Protein AF-A0A377DY31-F1 (afdb_monomer)

Solvent-accessible surface area (backbone atoms only — not comparable to full-atom values): 6312 Å² total; per-residue (Å²): 134,78,94,62,78,81,47,60,71,58,88,95,45,66,37,76,78,45,76,45,79,37,72,60,28,43,70,58,56,72,68,63,49,66,66,56,56,46,41,58,73,51,16,67,75,66,9,35,48,76,47,74,39,62,95,51,78,66,53,40,50,52,100,90,48,60,54,47,81,57,55,91,75,85,86,80,85,89,73,95,76,83,52,74,69,50,52,30,58,75,68,67,58,72,84,80,126

Nearest PDB structures (foldseek):
  7es4-assembly1_A  TM=8.453E-01  e=7.503E-12  Escherichia coli
  6et9-assembly1_D  TM=2.985E-01  e=6.634E+00  Methanothermococcus thermolithotrophicus
  6g1b-assembly1_J-2  TM=3.021E-01  e=8.086E+00  Corynebacterium glutamicum

Mean predicted aligned error: 6.51 Å

Radius of gyration: 15.41 Å; Cα contacts (8 Å, |Δi|>4): 95; chains: 1; bounding box: 33×50×35 Å

Foldseek 3Di:
DPPDDWFDDDPPDTAAPEEAEAEQCLVVVQVVDPVVVCCLACVSRRNYYYDYDHLALCSCDDPVDNNLVSDPDDDDDDHPDDDPVSVCSNPVDDPDD

Secondary structure (DSSP, 8-state):
--SS-SPPEETTEE---EEEEESSHHHHHHTT-HHHHHHHHHGGGGTEEEEE--S-GGGGB-SS-BGGGG---------SS--HHHHHHHHT-----

Structure (mmCIF, N/CA/C/O backbone):
data_AF-A0A377DY31-F1
#
_entry.id   AF-A0A377DY31-F1
#
loop_
_atom_site.group_PDB
_atom_site.id
_atom_site.type_symbol
_atom_site.label_atom_id
_atom_site.label_alt_id
_atom_site.label_comp_id
_atom_site.label_asym_id
_atom_site.label_entity_id
_atom_site.label_seq_id
_atom_site.pdbx_PDB_ins_code
_atom_site.Cartn_x
_atom_site.Cartn_y
_atom_site.Cartn_z
_atom_site.occupancy
_atom_site.B_iso_or_equiv
_atom_site.auth_seq_id
_atom_site.auth_comp_id
_atom_site.auth_asym_id
_atom_site.auth_atom_id
_atom_site.pdbx_PDB_model_num
ATOM 1 N N . MET A 1 1 ? 12.326 -24.085 -5.599 1.00 42.84 1 MET A N 1
ATOM 2 C CA . MET A 1 1 ? 12.530 -24.109 -7.066 1.00 42.84 1 MET A CA 1
ATOM 3 C C . MET A 1 1 ? 11.708 -22.987 -7.699 1.00 42.84 1 MET A C 1
ATOM 5 O O . MET A 1 1 ? 10.488 -23.098 -7.767 1.00 42.84 1 MET A O 1
ATOM 9 N N . GLN A 1 2 ? 12.330 -21.869 -8.082 1.00 49.88 2 GLN A N 1
ATOM 10 C CA . GLN A 1 2 ? 11.636 -20.796 -8.805 1.00 49.88 2 GLN A CA 1
ATOM 11 C C . GLN A 1 2 ? 11.494 -21.255 -10.267 1.00 49.88 2 GLN A C 1
ATOM 13 O O . GLN A 1 2 ? 12.481 -21.333 -10.986 1.00 49.88 2 GLN A O 1
ATOM 18 N N . LYS A 1 3 ? 10.286 -21.651 -10.699 1.00 57.81 3 LYS A N 1
ATOM 19 C CA . LYS A 1 3 ? 10.047 -22.176 -12.065 1.00 57.81 3 LYS A CA 1
ATOM 20 C C . LYS A 1 3 ? 10.166 -21.109 -13.176 1.00 57.81 3 LYS A C 1
ATOM 22 O O . LYS A 1 3 ? 10.132 -21.450 -14.350 1.00 57.81 3 LYS A O 1
ATOM 27 N N . ARG A 1 4 ? 10.291 -19.828 -12.817 1.00 61.59 4 ARG A N 1
ATOM 28 C CA . ARG A 1 4 ? 10.534 -18.681 -13.708 1.00 61.59 4 ARG A CA 1
ATOM 29 C C . ARG A 1 4 ? 11.733 -17.901 -13.162 1.00 61.59 4 ARG A C 1
ATOM 31 O O . ARG A 1 4 ? 11.832 -17.750 -11.946 1.00 61.59 4 ARG A O 1
ATOM 38 N N . GLY A 1 5 ? 12.624 -17.444 -14.044 1.00 72.31 5 GLY A N 1
ATOM 39 C CA . GLY A 1 5 ? 13.784 -16.621 -13.681 1.00 72.31 5 GLY A CA 1
ATOM 40 C C . GLY A 1 5 ? 13.397 -15.271 -13.064 1.00 72.31 5 GLY A C 1
ATOM 41 O O . GLY A 1 5 ? 12.213 -14.939 -12.968 1.00 72.31 5 GLY A O 1
ATOM 42 N N . LYS A 1 6 ? 14.400 -14.489 -12.638 1.00 82.19 6 LYS A N 1
ATOM 43 C CA . LYS A 1 6 ? 14.185 -13.132 -12.107 1.00 82.19 6 LYS A CA 1
ATOM 44 C C . LYS A 1 6 ? 13.395 -12.270 -13.115 1.00 82.19 6 LYS A C 1
ATOM 46 O O . LYS A 1 6 ? 13.549 -12.471 -14.321 1.00 82.19 6 LYS A O 1
ATOM 51 N N . PRO A 1 7 ? 12.573 -11.313 -12.648 1.00 90.00 7 PRO A N 1
ATOM 52 C CA . PRO A 1 7 ? 11.830 -10.424 -13.538 1.00 90.00 7 PRO A CA 1
ATOM 53 C C . PRO A 1 7 ? 12.759 -9.676 -14.492 1.00 90.00 7 PRO A C 1
ATOM 55 O O . PRO A 1 7 ? 13.835 -9.230 -14.089 1.00 90.00 7 PRO A O 1
ATOM 58 N N . THR A 1 8 ? 12.333 -9.494 -15.741 1.00 93.69 8 THR A N 1
ATOM 59 C CA . THR A 1 8 ? 13.089 -8.689 -16.706 1.00 93.69 8 THR A CA 1
ATOM 60 C C . THR A 1 8 ? 13.159 -7.225 -16.256 1.00 93.69 8 THR A C 1
ATOM 62 O O . THR A 1 8 ? 12.168 -6.668 -15.781 1.00 93.69 8 THR A O 1
ATOM 65 N N . VAL A 1 9 ? 14.316 -6.585 -16.429 1.00 92.88 9 VAL A N 1
ATOM 66 C CA . VAL A 1 9 ? 14.531 -5.157 -16.145 1.00 92.88 9 VAL A CA 1
ATOM 67 C C . VAL A 1 9 ? 14.840 -4.434 -17.458 1.00 92.88 9 VAL A C 1
ATOM 69 O O . VAL A 1 9 ? 15.642 -4.923 -18.252 1.00 92.88 9 VAL A O 1
ATOM 72 N N . ARG A 1 10 ? 14.186 -3.294 -17.705 1.00 94.81 10 ARG A N 1
ATOM 73 C CA . ARG A 1 10 ? 14.422 -2.413 -18.861 1.00 94.81 10 ARG A CA 1
ATOM 74 C C . ARG A 1 10 ? 14.536 -0.970 -18.373 1.00 94.81 10 ARG A C 1
ATOM 76 O O . ARG A 1 10 ? 13.518 -0.344 -18.086 1.00 94.81 10 ARG A O 1
ATOM 83 N N . GLY A 1 11 ? 15.763 -0.457 -18.273 1.00 93.25 11 GLY A N 1
ATOM 84 C CA . GLY A 1 11 ? 16.018 0.833 -17.623 1.00 93.25 11 GLY A CA 1
ATOM 85 C C . GLY A 1 11 ? 15.490 0.821 -16.186 1.00 93.25 11 GLY A C 1
ATOM 86 O O . GLY A 1 11 ? 15.759 -0.120 -15.439 1.00 93.25 11 GLY A O 1
ATOM 87 N N . ASP A 1 12 ? 14.665 1.808 -15.840 1.00 89.00 12 ASP A N 1
ATOM 88 C CA . ASP A 1 12 ? 14.054 1.930 -14.508 1.00 89.00 12 ASP A CA 1
ATOM 89 C C . ASP A 1 12 ? 12.831 1.022 -14.295 1.00 89.00 12 ASP A C 1
ATOM 91 O O . ASP A 1 12 ? 12.343 0.843 -13.169 1.00 89.00 12 ASP A O 1
ATOM 95 N N . TYR A 1 13 ? 12.339 0.403 -15.371 1.00 90.38 13 TYR A N 1
ATOM 96 C CA . TYR A 1 13 ? 11.163 -0.453 -15.341 1.00 90.38 13 TYR A CA 1
ATOM 97 C C . TYR A 1 13 ? 11.535 -1.892 -15.006 1.00 90.38 13 TYR A C 1
ATOM 99 O O . TYR A 1 13 ? 12.468 -2.479 -15.560 1.00 90.38 13 TYR A O 1
ATOM 107 N N . ARG A 1 14 ? 10.742 -2.500 -14.126 1.00 91.88 14 ARG A N 1
ATOM 108 C CA . ARG A 1 14 ? 10.852 -3.914 -13.775 1.00 91.88 14 ARG A CA 1
ATOM 109 C C . ARG A 1 14 ? 9.565 -4.634 -14.129 1.00 91.88 14 ARG A C 1
ATOM 111 O O . ARG A 1 14 ? 8.476 -4.128 -13.876 1.00 91.88 14 ARG A O 1
ATOM 118 N N . GLN A 1 15 ? 9.704 -5.819 -14.708 1.00 94.75 15 GLN A N 1
ATOM 119 C CA . GLN A 1 15 ? 8.576 -6.641 -15.106 1.00 94.75 15 GLN A CA 1
ATOM 120 C C . GLN A 1 15 ? 7.744 -7.050 -13.889 1.00 94.75 15 GLN A C 1
ATOM 122 O O . GLN A 1 15 ? 8.254 -7.596 -12.910 1.00 94.75 15 GLN A O 1
ATOM 127 N N . LEU A 1 16 ? 6.438 -6.856 -14.009 1.00 93.31 16 LEU A N 1
ATOM 128 C CA . LEU A 1 16 ? 5.457 -7.405 -13.094 1.00 93.31 16 LEU A CA 1
ATOM 129 C C . LEU A 1 16 ? 5.104 -8.829 -13.538 1.00 93.31 16 LEU A C 1
ATOM 131 O O . LEU A 1 16 ? 4.676 -9.051 -14.668 1.00 93.31 16 LEU A O 1
ATOM 135 N N . THR A 1 17 ? 5.320 -9.805 -12.664 1.00 93.88 17 THR A N 1
ATOM 136 C CA . THR A 1 17 ? 5.076 -11.232 -12.938 1.00 93.88 17 THR A CA 1
ATOM 137 C C . THR A 1 17 ? 3.906 -11.790 -12.138 1.00 93.88 17 THR A C 1
ATOM 139 O O . THR A 1 17 ? 3.323 -12.805 -12.529 1.00 93.88 17 THR A O 1
ATOM 142 N N . LYS A 1 18 ? 3.582 -11.147 -11.011 1.00 94.06 18 LYS A N 1
ATOM 143 C CA . LYS A 1 18 ? 2.494 -11.500 -10.101 1.00 94.06 18 LYS A CA 1
ATOM 144 C C . LYS A 1 18 ? 1.906 -10.230 -9.494 1.00 94.06 18 LYS A C 1
ATOM 146 O O . LYS A 1 18 ? 2.626 -9.266 -9.244 1.00 94.06 18 LYS A O 1
ATOM 151 N N . MET A 1 19 ? 0.610 -10.275 -9.227 1.00 95.00 19 MET A N 1
ATOM 152 C CA . MET A 1 19 ? -0.147 -9.214 -8.575 1.00 95.00 19 MET A CA 1
ATOM 153 C C . MET A 1 19 ? -0.966 -9.819 -7.446 1.00 95.00 19 MET A C 1
ATOM 155 O O . MET A 1 19 ? -1.586 -10.866 -7.630 1.00 95.00 19 MET A O 1
ATOM 159 N N . ILE A 1 20 ? -0.939 -9.166 -6.292 1.00 94.50 20 ILE A N 1
ATOM 160 C CA . ILE A 1 20 ? -1.775 -9.488 -5.140 1.00 94.50 20 ILE A CA 1
ATOM 161 C C . ILE A 1 20 ? -2.791 -8.363 -5.013 1.00 94.50 20 ILE A C 1
ATOM 163 O O . ILE A 1 20 ? -2.408 -7.203 -4.906 1.00 94.50 20 ILE A O 1
ATOM 167 N N . LEU A 1 21 ? -4.073 -8.702 -5.069 1.00 95.31 21 LEU A N 1
ATOM 168 C CA . LEU A 1 21 ? -5.158 -7.753 -4.872 1.00 95.31 21 LEU A CA 1
ATOM 169 C C . LEU A 1 21 ? -5.854 -8.153 -3.580 1.00 95.31 21 LEU A C 1
ATOM 171 O O . LEU A 1 21 ? -6.298 -9.294 -3.455 1.00 95.31 21 LEU A O 1
ATOM 175 N N . VAL A 1 22 ? -5.891 -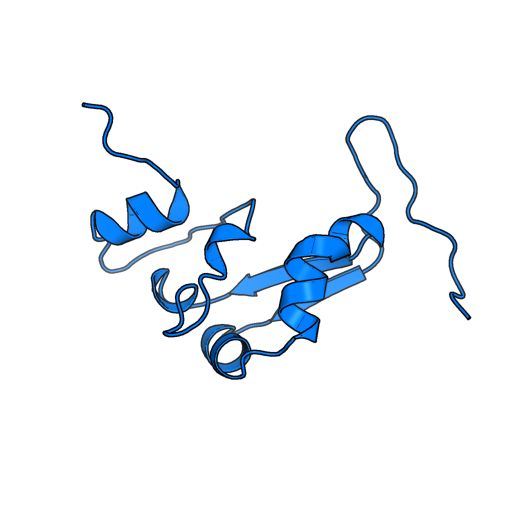7.235 -2.625 1.00 94.06 22 VAL A N 1
ATOM 176 C CA . VAL A 1 22 ? -6.581 -7.434 -1.354 1.00 94.06 22 VAL A CA 1
ATOM 177 C C . VAL A 1 22 ? -7.645 -6.363 -1.250 1.00 94.06 22 VAL A C 1
ATOM 179 O O . VAL A 1 22 ? -7.312 -5.178 -1.174 1.00 94.06 22 VAL A O 1
ATOM 182 N N . ASP A 1 23 ? -8.898 -6.803 -1.270 1.00 93.62 23 ASP A N 1
ATOM 183 C CA . ASP A 1 23 ? -10.021 -5.945 -0.927 1.00 93.62 23 ASP A CA 1
ATOM 184 C C . ASP A 1 23 ? -10.255 -5.930 0.578 1.00 93.62 23 ASP A C 1
ATOM 186 O O . ASP A 1 23 ? -9.867 -6.877 1.264 1.00 93.62 23 ASP A O 1
ATOM 190 N N . GLU A 1 24 ? -10.817 -4.832 1.083 1.00 91.25 24 GLU A N 1
ATOM 191 C CA . GLU A 1 24 ? -10.960 -4.574 2.523 1.00 91.25 24 GLU A CA 1
ATOM 192 C C . GLU A 1 24 ? -9.664 -4.891 3.290 1.00 91.25 24 GLU A C 1
ATOM 194 O O . GLU A 1 24 ? -9.608 -5.643 4.271 1.00 91.25 24 GLU A O 1
ATOM 199 N N . ALA A 1 25 ? -8.561 -4.337 2.782 1.00 93.25 25 ALA A N 1
ATOM 200 C CA . ALA A 1 25 ? -7.225 -4.643 3.261 1.00 93.25 25 ALA A CA 1
ATOM 201 C C . ALA A 1 25 ? -6.981 -4.172 4.701 1.00 93.25 25 ALA A C 1
ATOM 203 O O . ALA A 1 25 ? -5.971 -4.552 5.283 1.00 93.25 25 ALA A O 1
ATOM 204 N N . ASP A 1 26 ? -7.876 -3.391 5.307 1.00 90.56 26 ASP A N 1
ATOM 205 C CA . ASP A 1 26 ? -7.798 -3.014 6.717 1.00 90.56 26 ASP A CA 1
ATOM 206 C C . ASP A 1 26 ? -7.856 -4.248 7.628 1.00 90.56 26 ASP A C 1
ATOM 208 O O . ASP A 1 26 ? -7.006 -4.406 8.506 1.00 90.56 26 ASP A O 1
ATOM 212 N N . ASN A 1 27 ? -8.764 -5.188 7.354 1.00 87.69 27 ASN A N 1
ATOM 213 C CA . ASN A 1 27 ? -8.855 -6.444 8.097 1.00 87.69 27 ASN A CA 1
ATOM 214 C C . ASN A 1 27 ? -7.592 -7.293 7.933 1.00 87.69 27 ASN A C 1
ATOM 216 O O . ASN A 1 27 ? -7.137 -7.928 8.884 1.00 87.69 27 ASN A O 1
ATOM 220 N N . PHE A 1 28 ? -6.999 -7.269 6.739 1.00 87.50 28 PHE A N 1
ATOM 221 C CA . PHE A 1 28 ? -5.781 -8.005 6.423 1.00 87.50 28 PHE A CA 1
ATOM 222 C C . PHE A 1 28 ? -4.526 -7.372 7.050 1.00 87.50 28 PHE A C 1
ATOM 224 O O . PHE A 1 28 ? -3.686 -8.082 7.601 1.00 87.50 28 PHE A O 1
ATOM 231 N N . MET A 1 29 ? -4.410 -6.041 7.025 1.00 89.81 29 MET A N 1
ATOM 232 C CA . MET A 1 29 ? -3.306 -5.288 7.634 1.00 89.81 29 MET A CA 1
ATOM 233 C C . MET A 1 29 ? -3.333 -5.371 9.164 1.00 89.81 29 MET A C 1
ATOM 235 O O . MET A 1 29 ? -2.270 -5.439 9.780 1.00 89.81 29 MET A O 1
ATOM 239 N N . ARG A 1 30 ? -4.522 -5.441 9.783 1.00 87.00 30 ARG A N 1
ATOM 240 C CA . ARG A 1 30 ? -4.690 -5.650 11.236 1.00 87.00 30 ARG A CA 1
ATOM 241 C C . ARG A 1 30 ? -4.103 -6.968 11.743 1.00 87.00 30 ARG A C 1
ATOM 243 O O . ARG A 1 30 ? -3.740 -7.039 12.909 1.00 87.00 30 ARG A O 1
ATOM 250 N N . GLN A 1 31 ? -3.990 -7.990 10.892 1.00 88.94 31 GLN A N 1
ATOM 251 C CA . GLN A 1 31 ? -3.356 -9.266 11.259 1.00 88.94 31 GLN A CA 1
ATOM 252 C C . GLN A 1 31 ? -1.826 -9.181 11.339 1.00 88.94 31 GLN A C 1
ATOM 254 O O . GLN A 1 31 ? -1.170 -10.133 11.751 1.00 88.94 31 GLN A O 1
ATOM 259 N N . ASP A 1 32 ? -1.252 -8.065 10.893 1.00 87.50 32 ASP A N 1
ATOM 260 C CA . ASP A 1 32 ? 0.172 -7.765 10.955 1.00 87.50 32 ASP A CA 1
ATOM 261 C C . ASP A 1 32 ? 1.105 -8.854 10.390 1.00 87.50 32 ASP A C 1
ATOM 263 O O . ASP A 1 32 ? 2.178 -9.164 10.917 1.00 87.50 32 ASP A O 1
ATOM 267 N N . PHE A 1 33 ? 0.712 -9.448 9.261 1.00 89.50 33 PHE A N 1
ATOM 268 C CA . PHE A 1 33 ? 1.496 -10.504 8.634 1.00 89.50 33 PHE A CA 1
ATOM 269 C C . PHE A 1 33 ? 2.901 -10.020 8.240 1.00 89.50 33 PHE A C 1
ATOM 271 O O . PHE A 1 33 ? 3.077 -9.153 7.377 1.00 89.50 33 PHE A O 1
ATOM 278 N N . ALA A 1 34 ? 3.933 -10.677 8.775 1.00 90.25 34 ALA A N 1
ATOM 279 C CA . ALA A 1 34 ? 5.322 -10.417 8.389 1.00 90.25 34 ALA A CA 1
ATOM 280 C C . ALA A 1 34 ? 5.561 -10.610 6.877 1.00 90.25 34 ALA A C 1
ATOM 282 O O . ALA A 1 34 ? 6.355 -9.892 6.266 1.00 90.25 34 ALA A O 1
ATOM 283 N N . SER A 1 35 ? 4.839 -11.548 6.256 1.00 90.62 35 SER A N 1
ATOM 284 C CA . SER A 1 35 ? 4.877 -11.791 4.811 1.00 90.62 35 SER A CA 1
ATOM 285 C C . SER A 1 35 ? 4.359 -10.600 4.003 1.00 90.62 35 SER A C 1
ATOM 287 O O . SER A 1 35 ? 4.972 -10.258 2.993 1.00 90.62 35 SER A O 1
ATOM 289 N N . LEU A 1 36 ? 3.295 -9.927 4.458 1.00 89.31 36 LEU A N 1
ATOM 290 C CA . LEU A 1 36 ? 2.769 -8.727 3.806 1.00 89.31 36 LEU A CA 1
ATOM 291 C C . LEU A 1 36 ? 3.812 -7.608 3.820 1.00 89.31 36 LEU A C 1
ATOM 293 O O . LEU A 1 36 ? 4.121 -7.047 2.770 1.00 89.31 36 LEU A O 1
ATOM 297 N N . ARG A 1 37 ? 4.429 -7.338 4.977 1.00 89.06 37 ARG A N 1
ATOM 298 C CA . ARG A 1 37 ? 5.509 -6.339 5.075 1.00 89.06 37 ARG A CA 1
ATOM 299 C C . ARG A 1 37 ? 6.665 -6.660 4.133 1.00 89.06 37 ARG A C 1
ATOM 301 O O . ARG A 1 37 ? 7.170 -5.768 3.456 1.00 89.06 37 ARG A O 1
ATOM 308 N N . LYS A 1 38 ? 7.063 -7.933 4.058 1.00 91.75 38 LYS A N 1
ATOM 309 C CA . LYS A 1 38 ? 8.126 -8.379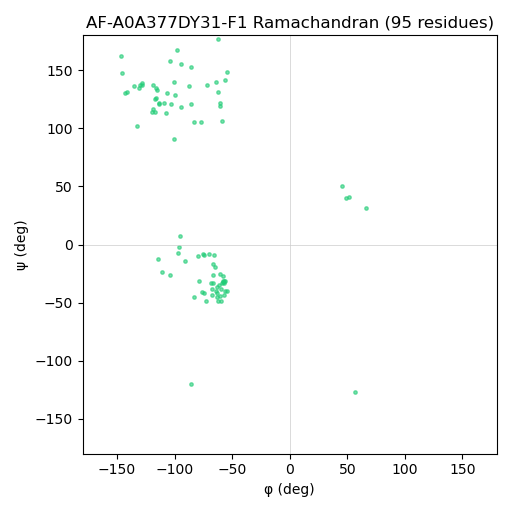 3.155 1.00 91.75 38 LYS A CA 1
ATOM 310 C C . LYS A 1 38 ? 7.757 -8.167 1.685 1.00 91.75 38 LYS A C 1
ATOM 312 O O . LYS A 1 38 ? 8.583 -7.692 0.916 1.00 91.75 38 LYS A O 1
ATOM 317 N N . ILE A 1 39 ? 6.515 -8.454 1.296 1.00 92.38 39 ILE A N 1
ATOM 318 C CA . ILE A 1 39 ? 6.030 -8.207 -0.069 1.00 92.38 39 ILE A CA 1
ATOM 319 C C . ILE A 1 39 ? 6.043 -6.710 -0.395 1.00 92.38 39 ILE A C 1
ATOM 321 O O . ILE A 1 39 ? 6.525 -6.337 -1.459 1.00 92.38 39 ILE A O 1
ATOM 325 N N . LEU A 1 40 ? 5.562 -5.848 0.502 1.00 91.62 40 LEU A N 1
ATOM 326 C CA . LEU A 1 40 ? 5.519 -4.404 0.244 1.00 91.62 40 LEU A CA 1
ATOM 327 C C . LEU A 1 40 ? 6.921 -3.778 0.157 1.00 91.62 40 LEU A C 1
ATOM 329 O O . LEU A 1 40 ? 7.134 -2.871 -0.640 1.00 91.62 40 LEU A O 1
ATOM 333 N N . LYS A 1 41 ? 7.894 -4.290 0.925 1.00 90.94 41 LYS A N 1
ATOM 334 C CA . LYS A 1 41 ? 9.282 -3.792 0.926 1.00 90.94 41 LYS A CA 1
ATOM 335 C C . LYS A 1 41 ? 10.143 -4.367 -0.198 1.00 90.94 41 LYS A C 1
ATOM 337 O O . LYS A 1 41 ? 10.888 -3.638 -0.845 1.00 90.94 41 LYS A O 1
ATOM 342 N N . GLU A 1 42 ? 10.065 -5.676 -0.422 1.00 92.06 42 GLU A N 1
ATOM 343 C CA . GLU A 1 42 ? 11.000 -6.421 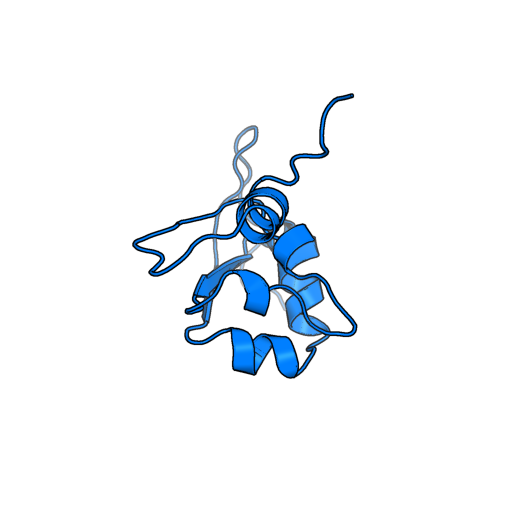-1.278 1.00 92.06 42 GLU A CA 1
ATOM 344 C C . GLU A 1 42 ? 10.327 -7.007 -2.529 1.00 92.06 42 GLU A C 1
ATOM 346 O O . GLU A 1 42 ? 11.009 -7.435 -3.457 1.00 92.06 42 GLU A O 1
ATOM 351 N N . GLY A 1 43 ? 8.992 -7.019 -2.607 1.00 91.56 43 GLY A N 1
ATOM 352 C CA . GLY A 1 43 ? 8.233 -7.674 -3.679 1.00 91.56 43 GLY A CA 1
ATOM 353 C C . GLY A 1 43 ? 8.571 -7.157 -5.073 1.00 91.56 43 GLY A C 1
ATOM 354 O O . GLY A 1 43 ? 8.625 -7.948 -6.021 1.00 91.56 43 GLY A O 1
ATOM 355 N N . ARG A 1 44 ? 8.930 -5.869 -5.190 1.00 89.62 44 ARG A N 1
ATOM 356 C CA . ARG A 1 44 ? 9.440 -5.288 -6.438 1.00 89.62 44 ARG A CA 1
ATOM 357 C C . ARG A 1 44 ? 10.630 -6.080 -6.963 1.00 89.62 44 ARG A C 1
ATOM 359 O O . ARG A 1 44 ? 10.679 -6.320 -8.164 1.00 89.62 44 ARG A O 1
ATOM 366 N N . GLU A 1 45 ? 11.550 -6.538 -6.109 1.00 90.62 45 GLU A N 1
ATOM 367 C CA . GLU A 1 45 ? 12.725 -7.292 -6.556 1.00 90.62 45 GLU A CA 1
ATOM 368 C C . GLU A 1 45 ? 12.321 -8.534 -7.369 1.00 90.62 45 GLU A C 1
ATOM 370 O O . GLU A 1 45 ? 12.901 -8.830 -8.419 1.00 90.62 45 GLU A O 1
ATOM 375 N N . TYR A 1 46 ? 11.257 -9.187 -6.913 1.00 91.81 46 TYR A N 1
ATOM 376 C CA . TYR A 1 46 ? 10.718 -10.434 -7.441 1.00 91.81 46 TYR A CA 1
ATOM 377 C C . TYR A 1 46 ? 9.576 -10.227 -8.446 1.00 91.81 46 TYR A C 1
ATOM 379 O O . TYR A 1 46 ? 8.966 -11.201 -8.888 1.00 91.81 46 TYR A O 1
ATOM 387 N N . GLY A 1 47 ? 9.294 -8.980 -8.842 1.00 92.81 47 GLY A N 1
ATOM 388 C CA . GLY A 1 47 ? 8.240 -8.658 -9.806 1.00 92.81 47 GLY A CA 1
ATOM 389 C C . GLY A 1 47 ? 6.852 -8.968 -9.256 1.00 92.81 47 GLY A C 1
ATOM 390 O O . GLY A 1 47 ? 5.969 -9.377 -10.010 1.00 92.81 47 GLY A O 1
ATOM 391 N N . VAL A 1 48 ? 6.685 -8.841 -7.942 1.00 93.81 48 VAL A N 1
ATOM 392 C CA . VAL A 1 48 ? 5.412 -8.968 -7.238 1.00 93.81 48 VAL A CA 1
ATOM 393 C C . VAL A 1 48 ? 4.927 -7.565 -6.898 1.00 93.81 48 VAL A C 1
ATOM 395 O O . VAL A 1 48 ? 5.626 -6.820 -6.214 1.00 93.81 48 VAL A O 1
ATOM 398 N N . GLY A 1 49 ? 3.742 -7.211 -7.385 1.00 92.75 49 GLY A N 1
ATOM 399 C CA . GLY A 1 49 ? 3.028 -5.997 -6.988 1.00 92.75 49 GLY A CA 1
ATOM 400 C C . GLY A 1 49 ? 1.873 -6.319 -6.048 1.00 92.75 49 GLY A C 1
ATOM 401 O O . GLY A 1 49 ? 1.369 -7.446 -6.042 1.00 92.75 49 GLY A O 1
ATOM 402 N N . ALA A 1 50 ? 1.449 -5.323 -5.278 1.00 94.06 50 ALA A N 1
ATOM 403 C CA . ALA A 1 50 ? 0.271 -5.403 -4.429 1.00 94.06 50 ALA A CA 1
ATOM 404 C C . ALA A 1 50 ? -0.632 -4.186 -4.666 1.00 94.06 50 ALA A C 1
ATOM 406 O O . ALA A 1 50 ? -0.139 -3.063 -4.754 1.00 94.06 50 ALA A O 1
ATOM 407 N N . ILE A 1 51 ? -1.939 -4.424 -4.750 1.00 95.06 51 ILE A N 1
ATOM 408 C CA . ILE A 1 51 ? -2.985 -3.406 -4.666 1.00 95.06 51 ILE A CA 1
ATOM 409 C C . ILE A 1 51 ? -3.807 -3.726 -3.423 1.00 95.06 51 ILE A C 1
ATOM 411 O O . ILE A 1 51 ? -4.287 -4.848 -3.263 1.00 95.06 51 ILE A O 1
ATOM 415 N N . LEU A 1 52 ? -3.939 -2.735 -2.552 1.00 94.25 52 LEU A N 1
ATOM 416 C CA . LEU A 1 52 ? -4.680 -2.821 -1.302 1.00 94.25 52 LEU A CA 1
ATOM 417 C C 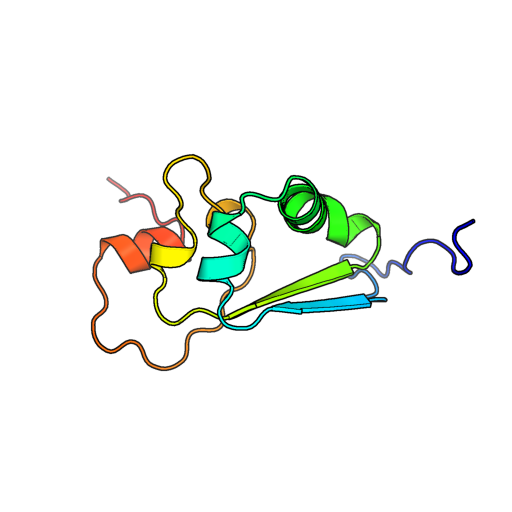. LEU A 1 52 ? -5.801 -1.784 -1.369 1.00 94.25 52 LEU A C 1
ATOM 419 O O . LEU A 1 52 ? -5.505 -0.592 -1.470 1.00 94.25 52 LEU A O 1
ATOM 423 N N . SER A 1 53 ? -7.060 -2.215 -1.340 1.00 93.75 53 SER A N 1
ATOM 424 C CA . SER A 1 53 ? -8.205 -1.303 -1.246 1.00 93.75 53 SER A CA 1
ATOM 425 C C . SER A 1 53 ? -8.725 -1.236 0.181 1.00 93.75 53 SER A C 1
ATOM 427 O O . SER A 1 53 ? -8.775 -2.227 0.905 1.00 93.75 53 SER A O 1
ATOM 429 N N . THR A 1 54 ? -9.095 -0.031 0.601 1.00 91.31 54 THR A N 1
ATOM 430 C CA . THR A 1 54 ? -9.739 0.225 1.890 1.00 91.31 54 THR A CA 1
ATOM 431 C C . THR A 1 54 ? -10.722 1.382 1.720 1.00 91.31 54 THR A C 1
ATOM 433 O O . THR A 1 54 ? -10.617 2.152 0.762 1.00 91.31 54 THR A O 1
ATOM 436 N N . GLN A 1 55 ? -11.656 1.515 2.659 1.00 88.38 55 GLN A N 1
ATOM 437 C CA . GLN A 1 55 ? -12.618 2.616 2.671 1.00 88.38 55 GLN A CA 1
ATOM 438 C C . GLN A 1 55 ? -12.021 3.930 3.208 1.00 88.38 55 GLN A C 1
ATOM 440 O O . GLN A 1 55 ? -12.398 5.002 2.741 1.00 88.38 55 GLN A O 1
ATOM 445 N N . GLU A 1 56 ? -11.064 3.864 4.142 1.00 85.69 56 GLU A N 1
ATOM 446 C CA . GLU A 1 56 ? -10.473 5.036 4.798 1.00 85.69 56 GLU A CA 1
ATOM 447 C C . GLU A 1 56 ? -8.943 5.031 4.733 1.00 85.69 56 GLU A C 1
ATOM 449 O O . GLU A 1 56 ? -8.280 4.039 5.026 1.00 85.69 56 GLU A O 1
ATOM 454 N N . ILE A 1 57 ? -8.344 6.187 4.440 1.00 84.44 57 ILE A N 1
ATOM 455 C CA . ILE A 1 57 ? -6.879 6.349 4.385 1.00 84.44 57 ILE A CA 1
ATOM 456 C C . ILE A 1 57 ? -6.215 5.983 5.726 1.00 84.44 57 ILE A C 1
ATOM 458 O O . ILE A 1 57 ? -5.108 5.440 5.757 1.00 84.44 57 ILE A O 1
ATOM 462 N N . THR A 1 58 ? -6.901 6.248 6.838 1.00 83.81 58 THR A N 1
ATOM 463 C CA . THR A 1 58 ? -6.460 5.940 8.205 1.00 83.81 58 THR A CA 1
ATOM 464 C C . THR A 1 58 ? -6.182 4.450 8.414 1.00 83.81 58 THR A C 1
ATOM 466 O O . THR A 1 58 ? -5.300 4.114 9.201 1.00 83.81 58 THR A O 1
ATOM 469 N N . HIS A 1 59 ? -6.828 3.554 7.661 1.00 87.25 59 HIS A N 1
ATOM 470 C CA . HIS A 1 59 ? -6.654 2.106 7.784 1.00 87.25 59 HIS A CA 1
ATOM 471 C C . HIS A 1 59 ? -5.254 1.601 7.420 1.00 87.25 59 HIS A C 1
ATOM 473 O O . HIS A 1 59 ? -4.861 0.517 7.848 1.00 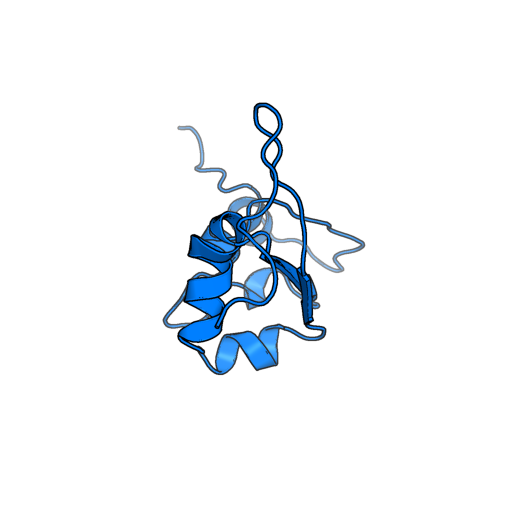87.25 59 HIS A O 1
ATOM 479 N N . PHE A 1 60 ? -4.466 2.382 6.678 1.00 86.38 60 PHE A N 1
ATOM 480 C CA . PHE A 1 60 ? -3.065 2.052 6.409 1.00 86.38 60 PHE A CA 1
ATOM 481 C C . PHE A 1 60 ? -2.141 2.308 7.611 1.00 86.38 60 PHE A C 1
ATOM 483 O O . PHE A 1 60 ? -0.967 1.930 7.579 1.00 86.38 60 PHE A O 1
ATOM 490 N N . LYS A 1 61 ? -2.642 2.933 8.681 1.00 81.31 61 LYS A N 1
ATOM 491 C CA . LYS A 1 61 ? -1.942 3.091 9.957 1.00 81.31 61 LYS A CA 1
ATOM 492 C C . LYS A 1 61 ? -2.584 2.178 10.996 1.00 81.31 61 LYS A C 1
ATOM 494 O O . LYS A 1 61 ? -3.714 2.383 11.419 1.00 81.31 61 LYS A O 1
ATOM 499 N N . THR A 1 62 ? -1.832 1.176 11.425 1.00 74.44 62 THR A N 1
ATOM 500 C CA . THR A 1 62 ? -2.171 0.330 12.576 1.00 74.44 62 THR A CA 1
ATOM 501 C C . THR A 1 62 ? -1.419 0.830 13.811 1.00 74.44 62 THR A C 1
ATOM 503 O O . THR A 1 62 ? -0.496 1.635 13.684 1.00 74.44 62 THR A O 1
ATOM 506 N N . GLY A 1 63 ? -1.793 0.360 15.006 1.00 70.25 63 GLY A N 1
ATOM 507 C CA . GLY A 1 63 ? -1.139 0.780 16.253 1.00 70.25 63 GLY A CA 1
ATOM 508 C C . GLY A 1 63 ? 0.372 0.512 16.282 1.00 70.25 63 GLY A C 1
ATOM 509 O O . GLY A 1 63 ? 1.116 1.305 16.849 1.00 70.25 63 GLY A O 1
ATOM 510 N N . GLU A 1 64 ? 0.831 -0.557 15.626 1.00 73.81 64 GLU A N 1
ATOM 511 C CA . GLU A 1 64 ? 2.247 -0.951 15.599 1.00 73.81 64 GLU A CA 1
ATOM 512 C C . GLU A 1 64 ? 2.956 -0.614 14.278 1.00 73.81 64 GLU A C 1
ATOM 514 O O . GLU A 1 64 ? 4.169 -0.410 14.264 1.00 73.81 64 GLU A O 1
ATOM 519 N N . ASN A 1 65 ? 2.228 -0.535 13.157 1.00 77.06 65 ASN A N 1
ATOM 520 C CA . ASN A 1 65 ? 2.814 -0.391 11.823 1.00 77.06 65 ASN A CA 1
ATOM 521 C C . ASN A 1 65 ? 2.107 0.653 10.953 1.00 77.06 65 ASN A C 1
ATOM 523 O O . ASN A 1 65 ? 0.883 0.662 10.812 1.00 77.06 65 ASN A O 1
ATOM 527 N N . ASN A 1 66 ? 2.906 1.472 10.266 1.00 85.06 66 ASN A N 1
ATOM 528 C CA . ASN A 1 66 ? 2.438 2.409 9.248 1.00 85.06 66 ASN A CA 1
ATOM 529 C C . ASN A 1 66 ? 2.685 1.850 7.835 1.00 85.06 66 ASN A C 1
ATOM 531 O O . ASN A 1 66 ? 3.741 2.080 7.240 1.00 85.06 66 ASN A O 1
ATOM 535 N N . TYR A 1 67 ? 1.703 1.130 7.289 1.00 87.62 67 TYR A N 1
ATOM 536 C CA . TYR A 1 67 ? 1.758 0.540 5.948 1.00 87.62 67 TY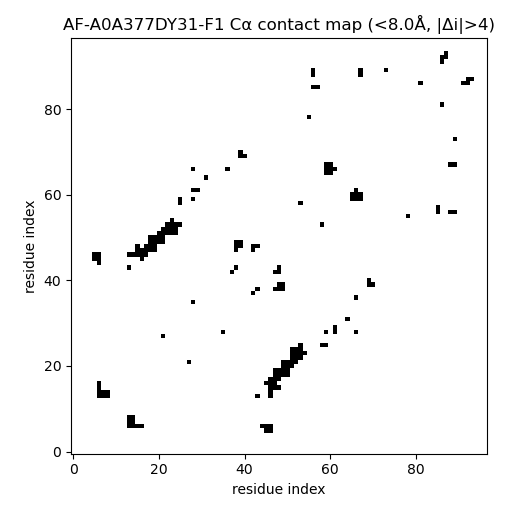R A CA 1
ATOM 537 C C . TYR A 1 67 ? 1.778 1.592 4.835 1.00 87.62 67 TYR A C 1
ATOM 539 O O . TYR A 1 67 ? 2.368 1.337 3.786 1.00 87.62 67 TYR A O 1
ATOM 547 N N . ALA A 1 68 ? 1.224 2.787 5.075 1.00 85.19 68 ALA A N 1
ATOM 548 C CA . ALA A 1 68 ? 1.246 3.890 4.111 1.00 85.19 68 ALA A CA 1
ATOM 549 C C . ALA A 1 68 ? 2.680 4.272 3.703 1.00 85.19 68 ALA A C 1
ATOM 551 O O . ALA A 1 68 ? 2.914 4.631 2.555 1.00 85.19 68 ALA A O 1
ATOM 552 N N . SER A 1 69 ? 3.656 4.115 4.608 1.00 84.06 69 SER A N 1
ATOM 553 C CA . SER A 1 69 ? 5.071 4.409 4.325 1.00 84.06 69 SER A CA 1
ATOM 554 C C . SER A 1 69 ? 5.722 3.473 3.297 1.00 84.06 69 SER A C 1
ATOM 556 O O . SER A 1 69 ? 6.773 3.798 2.750 1.00 84.06 69 SER A O 1
ATOM 558 N N . TYR A 1 70 ? 5.110 2.316 3.023 1.00 86.19 70 TYR A N 1
ATOM 559 C CA . TYR A 1 70 ? 5.589 1.352 2.029 1.00 86.19 70 TYR A CA 1
ATOM 560 C C . TYR A 1 70 ? 4.876 1.491 0.676 1.00 86.19 70 TYR A C 1
ATOM 562 O O . TYR A 1 70 ? 5.261 0.831 -0.288 1.00 86.19 70 TYR A O 1
ATOM 570 N N . ILE A 1 71 ? 3.837 2.328 0.592 1.00 86.00 71 ILE A N 1
ATOM 571 C CA . ILE A 1 71 ? 3.035 2.522 -0.617 1.00 86.00 71 ILE A CA 1
ATOM 572 C C . ILE A 1 71 ? 3.582 3.714 -1.399 1.00 86.00 71 ILE A C 1
ATOM 574 O O . ILE A 1 71 ? 3.577 4.847 -0.932 1.00 86.00 71 ILE A O 1
ATOM 578 N N . LEU A 1 72 ? 4.033 3.450 -2.625 1.00 83.75 72 LEU A N 1
ATOM 579 C CA . LEU A 1 72 ? 4.598 4.468 -3.519 1.00 83.75 72 LEU A CA 1
ATOM 580 C C . LEU A 1 72 ? 3.554 5.127 -4.428 1.00 83.75 72 LEU A C 1
ATOM 582 O O . LEU A 1 72 ? 3.847 6.113 -5.099 1.00 83.75 72 LEU A O 1
ATOM 586 N N . THR A 1 73 ? 2.359 4.551 -4.540 1.00 88.25 73 THR A N 1
ATOM 587 C CA . THR A 1 73 ? 1.343 4.991 -5.501 1.00 88.25 73 THR A CA 1
ATOM 588 C C . THR A 1 73 ? -0.036 4.882 -4.881 1.00 88.25 73 THR A C 1
ATOM 590 O O . THR A 1 73 ? -0.399 3.830 -4.361 1.00 88.25 73 THR A O 1
ATOM 593 N N . TRP A 1 74 ? -0.805 5.963 -4.983 1.00 89.44 74 TRP A N 1
ATOM 594 C CA . TRP A 1 74 ? -2.158 6.066 -4.454 1.00 89.44 74 TRP A CA 1
ATOM 595 C C . TRP A 1 74 ? -3.155 6.263 -5.590 1.00 89.44 74 TRP A C 1
ATOM 597 O O . TRP A 1 74 ? -2.941 7.088 -6.477 1.00 89.44 74 TRP A O 1
ATOM 607 N N . VAL A 1 75 ? -4.261 5.526 -5.534 1.00 91.56 75 VAL A N 1
ATOM 608 C CA . VAL A 1 75 ? -5.444 5.765 -6.361 1.00 91.56 75 VAL A CA 1
ATOM 609 C C . VAL A 1 75 ? -6.571 6.111 -5.404 1.00 91.56 75 VAL A C 1
ATOM 611 O O . VAL A 1 75 ? -6.965 5.284 -4.588 1.00 91.56 75 VAL A O 1
ATOM 614 N N . ILE A 1 76 ? -7.048 7.351 -5.469 1.00 88.25 76 ILE A N 1
ATOM 615 C CA . ILE A 1 76 ? -8.092 7.861 -4.582 1.00 88.25 76 ILE A CA 1
ATOM 616 C C . ILE A 1 76 ? -9.322 8.130 -5.438 1.00 88.25 76 ILE A C 1
ATOM 618 O O . ILE A 1 76 ? -9.260 8.890 -6.403 1.00 88.25 76 ILE A O 1
ATOM 622 N N . HIS A 1 77 ? -10.429 7.475 -5.099 1.00 87.31 77 HIS A N 1
ATOM 623 C CA . HIS A 1 77 ? -11.727 7.740 -5.709 1.00 87.31 77 HIS A CA 1
ATOM 624 C C . HIS A 1 77 ? -12.419 8.894 -4.970 1.00 87.31 77 HIS A C 1
ATOM 626 O O . HIS A 1 77 ? -11.896 10.004 -4.910 1.00 87.31 77 HIS A O 1
ATOM 632 N N . ARG A 1 78 ? -13.599 8.648 -4.398 1.00 84.19 78 ARG A N 1
ATOM 633 C CA . ARG A 1 78 ? -14.340 9.628 -3.609 1.00 84.19 78 ARG A CA 1
ATOM 634 C C . ARG A 1 78 ? -14.105 9.370 -2.127 1.00 84.19 78 ARG A C 1
ATOM 636 O O . ARG A 1 78 ? -14.339 8.262 -1.661 1.00 84.19 78 ARG A O 1
ATOM 643 N N . VAL A 1 79 ? -13.719 10.413 -1.404 1.00 76.56 79 VAL A N 1
ATOM 644 C CA . VAL A 1 79 ? -13.651 10.413 0.061 1.00 76.56 79 VAL A CA 1
ATOM 645 C C . VAL A 1 79 ? -14.822 11.255 0.570 1.00 76.56 79 VAL A C 1
ATOM 647 O O . VAL A 1 79 ? -15.069 12.336 0.034 1.00 76.56 79 VAL A O 1
ATOM 650 N N . SER A 1 80 ? -15.596 10.741 1.528 1.00 73.94 80 SER A N 1
ATOM 651 C CA . SER A 1 80 ? -16.761 11.440 2.096 1.00 73.94 80 SER A CA 1
ATOM 652 C C . SER A 1 80 ? -16.348 12.676 2.899 1.00 73.94 80 SER A C 1
ATOM 654 O O . SER A 1 80 ? -16.941 13.736 2.725 1.00 73.94 80 SER A O 1
ATOM 656 N N . GLU A 1 81 ? -15.297 12.550 3.709 1.00 74.31 81 GLU A N 1
ATOM 657 C CA . GLU A 1 81 ? -14.660 13.631 4.461 1.00 74.31 81 GLU A CA 1
ATOM 658 C C . GLU A 1 81 ? -13.142 13.428 4.443 1.00 74.31 81 GLU A C 1
ATOM 660 O O . GLU A 1 81 ? -12.665 12.331 4.723 1.00 74.31 81 GLU A O 1
ATOM 665 N N . ILE A 1 82 ? -12.372 14.471 4.117 1.00 78.19 82 ILE A N 1
ATOM 666 C CA . ILE A 1 82 ? -10.905 14.416 4.141 1.00 78.19 82 ILE A CA 1
ATOM 667 C C . ILE A 1 82 ? -10.366 15.397 5.179 1.00 78.19 82 ILE A C 1
ATOM 669 O O . ILE A 1 82 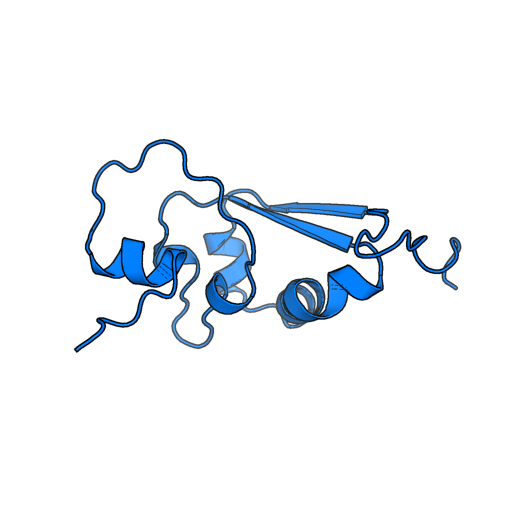? -10.678 16.589 5.151 1.00 78.19 82 ILE A O 1
ATOM 673 N N . ARG A 1 83 ? -9.552 14.902 6.113 1.00 82.62 83 ARG A N 1
ATOM 674 C CA . ARG A 1 83 ? -8.866 15.736 7.104 1.00 82.62 83 ARG A CA 1
ATOM 675 C C . ARG A 1 83 ? -7.468 16.073 6.599 1.00 82.62 83 ARG A C 1
ATOM 677 O O . ARG A 1 83 ? -6.848 15.308 5.862 1.00 82.62 83 ARG A O 1
ATOM 684 N N . ASN A 1 84 ? -6.904 17.184 7.075 1.00 82.50 84 ASN A N 1
ATOM 685 C CA . ASN A 1 84 ? -5.513 17.545 6.766 1.00 82.50 84 ASN A CA 1
ATOM 686 C C . ASN A 1 84 ? -4.517 16.438 7.156 1.00 82.50 84 ASN A C 1
ATOM 688 O O . ASN A 1 84 ? -3.499 16.258 6.490 1.00 82.50 84 ASN A O 1
ATOM 692 N N . SER A 1 85 ? -4.817 15.665 8.205 1.00 77.75 85 SER A N 1
ATOM 693 C CA . SER A 1 85 ? -4.027 14.497 8.608 1.00 77.75 85 SER A CA 1
ATOM 694 C C . SER A 1 85 ? -3.969 13.406 7.537 1.00 77.75 85 SER A C 1
ATOM 696 O O . SER A 1 85 ? -2.936 12.751 7.401 1.00 77.75 85 SER A O 1
ATOM 698 N N . ASP A 1 86 ? -5.046 13.222 6.774 1.00 78.44 86 ASP A N 1
ATOM 699 C CA . ASP A 1 86 ? -5.157 12.178 5.752 1.00 78.44 86 ASP A CA 1
ATOM 700 C C . ASP A 1 86 ? -4.352 12.571 4.512 1.00 78.44 86 ASP A C 1
ATOM 702 O O . ASP A 1 86 ? -3.599 11.764 3.972 1.00 78.44 86 ASP A O 1
ATOM 706 N N . ILE A 1 87 ? -4.415 13.852 4.131 1.00 80.06 87 ILE A N 1
ATOM 707 C CA . ILE A 1 87 ? -3.602 14.427 3.049 1.00 80.06 87 ILE A CA 1
ATOM 708 C C . ILE A 1 87 ? -2.113 14.276 3.375 1.00 80.06 87 ILE A C 1
ATOM 710 O O . ILE A 1 87 ? -1.343 13.773 2.556 1.00 80.06 87 ILE A O 1
ATOM 714 N N . LYS A 1 88 ? -1.703 14.646 4.594 1.00 77.94 88 LYS A N 1
ATOM 715 C CA . LYS A 1 88 ? -0.315 14.470 5.044 1.00 77.94 88 LYS A CA 1
ATOM 716 C C . LYS A 1 88 ? 0.114 13.004 5.023 1.00 77.94 88 LYS A C 1
ATOM 718 O O . LYS A 1 88 ? 1.242 12.713 4.642 1.00 77.94 88 LYS A O 1
ATOM 723 N N . ALA A 1 89 ? -0.777 12.081 5.391 1.00 72.81 89 ALA A N 1
ATOM 724 C CA . ALA A 1 89 ? -0.488 10.650 5.381 1.00 72.81 89 ALA A CA 1
ATOM 725 C C . ALA A 1 89 ? -0.293 10.077 3.965 1.00 72.81 89 ALA A C 1
ATOM 727 O O . ALA A 1 89 ? 0.582 9.234 3.789 1.00 72.81 89 ALA A O 1
ATOM 728 N N . VAL A 1 90 ? -1.072 10.530 2.977 1.00 77.56 90 VAL A N 1
ATOM 729 C CA . VAL A 1 90 ? -0.961 10.087 1.573 1.00 77.56 90 VAL A CA 1
ATOM 730 C C . VAL A 1 90 ? 0.279 10.663 0.900 1.00 77.56 90 VAL A C 1
ATOM 732 O O . VAL A 1 90 ? 1.025 9.942 0.241 1.00 77.56 90 VAL A O 1
ATOM 735 N N . PHE A 1 91 ? 0.487 11.971 1.039 1.00 76.56 91 PHE A N 1
ATOM 736 C CA . PHE A 1 91 ? 1.496 12.690 0.262 1.00 76.56 91 PHE A CA 1
ATOM 737 C C . PHE A 1 91 ? 2.830 12.858 0.993 1.00 76.56 91 PHE A C 1
ATOM 739 O O . PHE A 1 91 ? 3.762 13.413 0.417 1.00 76.56 91 PHE A O 1
ATOM 746 N N . ASN A 1 92 ? 2.926 12.393 2.245 1.00 66.38 92 ASN A N 1
ATOM 747 C CA . ASN A 1 92 ? 4.095 12.570 3.107 1.00 66.38 92 ASN A CA 1
ATOM 748 C C . ASN A 1 92 ? 4.578 14.037 3.132 1.00 66.38 92 ASN A C 1
ATOM 750 O O . ASN A 1 92 ? 5.773 14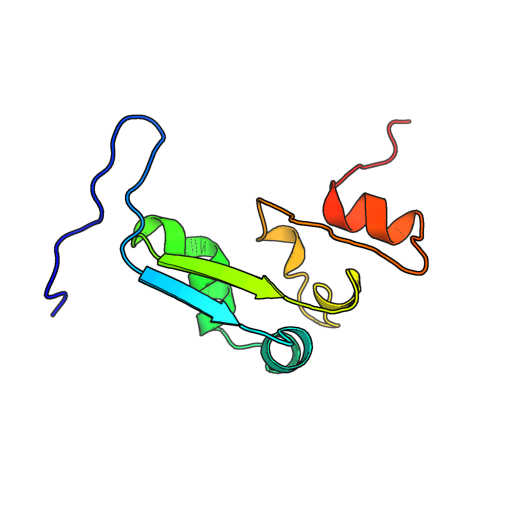.319 3.050 1.00 66.38 92 ASN A O 1
ATOM 754 N N . ILE A 1 93 ? 3.623 14.977 3.158 1.00 66.12 93 ILE A N 1
ATOM 755 C CA . ILE A 1 93 ? 3.901 16.415 3.190 1.00 66.12 93 ILE A CA 1
ATOM 756 C C . ILE A 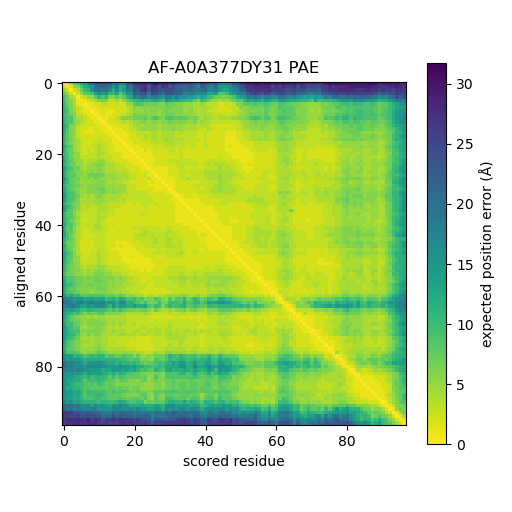1 93 ? 4.168 16.789 4.643 1.00 66.12 93 ILE A C 1
ATOM 758 O O . ILE A 1 93 ? 3.237 16.882 5.446 1.00 66.12 93 ILE A O 1
ATOM 762 N N . ASP A 1 94 ? 5.435 17.017 4.970 1.00 56.56 94 ASP A N 1
ATOM 763 C CA . ASP A 1 94 ? 5.793 17.769 6.167 1.00 56.56 94 ASP A CA 1
ATOM 764 C C . ASP A 1 94 ? 5.447 19.244 5.941 1.00 56.56 94 ASP A C 1
ATOM 766 O O . ASP A 1 94 ? 5.690 19.784 4.855 1.00 56.56 94 ASP A O 1
ATOM 770 N N . ASP A 1 95 ? 4.867 19.901 6.951 1.00 56.78 95 ASP A N 1
ATOM 771 C CA . ASP A 1 95 ? 4.628 21.344 6.895 1.00 56.78 95 ASP A CA 1
ATOM 772 C C . ASP A 1 95 ? 5.984 22.029 6.689 1.00 56.78 95 ASP A C 1
ATOM 774 O O . ASP A 1 95 ? 6.822 22.077 7.595 1.00 56.78 95 ASP A O 1
ATOM 778 N N . LYS A 1 96 ? 6.232 22.537 5.478 1.00 52.31 96 LYS A N 1
ATOM 779 C CA . LYS A 1 96 ? 7.350 23.450 5.262 1.00 52.31 96 LYS A CA 1
ATOM 780 C C . LYS A 1 96 ? 7.104 24.675 6.144 1.00 52.31 96 LYS A C 1
ATOM 782 O O . LYS A 1 96 ? 6.072 25.326 6.001 1.00 52.31 96 LYS A O 1
ATOM 787 N N . LYS A 1 97 ? 8.046 24.902 7.064 1.00 41.97 97 LYS A N 1
ATOM 788 C CA . LYS A 1 97 ? 8.169 26.111 7.887 1.00 41.97 97 LYS A CA 1
ATOM 789 C C . LYS A 1 97 ? 8.121 27.379 7.045 1.00 41.97 97 LYS A C 1
ATOM 791 O O . LYS A 1 97 ? 8.721 27.361 5.945 1.00 41.97 97 LYS A O 1
#

Sequence (97 aa):
MQKRGKPTVRGDYRQLTKMILVDEADNFMRQDFASLRKILKEGREYGVGAILSTQEITHFKTGENNYASYILTWVIHRVSEIRNSDIKAVFNIDDKK

pLDDT: mean 83.94, std 11.81, range [41.97, 95.31]

InterPro domains:
  IPR027417 P-loop containing nucleoside triphosphate hydrolase [G3DSA:3.40.50.300] (1-97)
  IPR027417 P-loop containing nucleoside triphosphate hydrolase [SSF52540] (16-87)

Organism: Escherichia coli (NCBI:txid562)